Protein AF-A0A1B6GWA3-F1 (afdb_monomer_lite)

Sequence (99 aa):
WCFLLPWYSQEPDKSVVYGSIDFGKTVLTHPKYLEMLKKLGNQLKILPHNVINSEGKSVELCSSVECKGIIGNDGRYYILDLLRMFPPDPNFLILEDGD

Radius of gyration: 17.01 Å; chains: 1; bounding box: 47×41×41 Å

pLDDT: mean 78.58, std 14.91, range [32.66, 91.81]

Secondary structure (DSSP, 8-state):
-----GGGGS-GGGGEEEEESSTTSSEE--HHHHHHHHHHHHHHTPPPEEEE-TTS-EEEESS-TTPPEEE-TTS-EEE---TT-SPPPTT--------

Foldseek 3Di:
DPDDDPVVPPPPLVFFQAADSDPQQDGHDDVVQVVVLVVVCVVQVFDWDWGQHNVRDTDIDRADSPWTWGQDPVRDIDIPDCPPSHDPDPPDDDDPPDD

Organism: NCBI:txid1464854

InterPro domains:
  IPR025697 CLU domain [PF13236] (12-92)
  IPR025697 CLU domain [PS51823] (1-93)
  IPR027523 CLU domain containing protein [PTHR12601] (12-93)

Structure (mmCIF, N/CA/C/O backbone):
data_AF-A0A1B6GWA3-F1
#
_entry.id   AF-A0A1B6GWA3-F1
#
loop_
_atom_site.group_PDB
_atom_site.id
_atom_site.type_symbol
_atom_site.label_atom_id
_atom_site.label_alt_id
_atom_site.label_comp_id
_atom_site.label_asym_id
_atom_site.label_entity_id
_atom_site.label_seq_id
_atom_site.pdbx_PDB_ins_code
_atom_site.Cartn_x
_atom_site.Cartn_y
_atom_site.Cartn_z
_atom_site.occupancy
_atom_site.B_iso_or_equiv
_atom_site.auth_seq_id
_atom_site.auth_comp_id
_atom_site.auth_asym_id
_atom_site.auth_atom_id
_atom_site.pdbx_PDB_model_num
ATOM 1 N N . TRP A 1 1 ? 31.664 -10.990 15.581 1.00 35.41 1 TRP A N 1
ATOM 2 C CA . TRP A 1 1 ? 31.035 -10.519 14.331 1.00 35.41 1 TRP A CA 1
ATOM 3 C C . TRP A 1 1 ? 29.505 -10.587 14.354 1.00 35.41 1 TRP A C 1
ATOM 5 O O . TRP A 1 1 ? 28.882 -10.269 13.356 1.00 35.41 1 TRP A O 1
ATOM 15 N N . CYS A 1 2 ? 28.888 -10.873 15.509 1.00 36.16 2 CYS A N 1
ATOM 16 C CA . CYS A 1 2 ? 27.505 -10.502 15.809 1.00 36.16 2 CYS A CA 1
ATOM 17 C C . CYS A 1 2 ? 27.540 -9.274 16.723 1.00 36.16 2 CYS A C 1
ATOM 19 O O . CYS A 1 2 ? 27.693 -9.419 17.931 1.00 36.16 2 CYS A O 1
ATOM 21 N N . PHE A 1 3 ? 27.477 -8.073 16.157 1.00 32.66 3 PHE A N 1
ATOM 22 C CA . PHE A 1 3 ? 27.248 -6.850 16.922 1.00 32.66 3 PHE A CA 1
ATOM 23 C C . PHE A 1 3 ? 26.202 -6.005 16.188 1.00 32.66 3 PHE A C 1
ATOM 25 O O . PHE A 1 3 ? 26.459 -5.498 15.105 1.00 32.66 3 PHE A O 1
ATOM 32 N N . LEU A 1 4 ? 25.041 -5.866 16.835 1.00 47.62 4 LEU A N 1
ATOM 33 C CA . LEU A 1 4 ? 24.283 -4.619 16.949 1.00 47.62 4 LEU A CA 1
ATOM 34 C C . LEU A 1 4 ? 23.778 -3.965 15.652 1.00 47.62 4 LEU A C 1
ATOM 36 O O . LEU A 1 4 ? 24.378 -3.022 15.148 1.00 47.62 4 LEU A O 1
ATOM 40 N N . LEU A 1 5 ? 22.549 -4.297 15.258 1.00 48.28 5 LEU A N 1
ATOM 41 C CA . LEU A 1 5 ? 21.610 -3.235 14.902 1.00 48.28 5 LEU A CA 1
ATOM 42 C C . LEU A 1 5 ? 20.385 -3.350 15.824 1.00 48.28 5 LEU A C 1
ATOM 44 O O . LEU A 1 5 ? 19.692 -4.368 15.776 1.00 48.28 5 LEU A O 1
ATOM 48 N N . PRO A 1 6 ? 20.096 -2.318 16.645 1.00 46.31 6 PRO A N 1
ATOM 49 C CA . PRO A 1 6 ? 18.885 -2.195 17.476 1.00 46.31 6 PRO A CA 1
ATOM 50 C C . PRO A 1 6 ? 17.563 -2.409 16.721 1.00 46.31 6 PRO A C 1
ATOM 52 O O . PRO A 1 6 ? 16.508 -2.547 17.329 1.00 46.31 6 PRO A O 1
ATOM 55 N N . TRP A 1 7 ? 17.634 -2.452 15.393 1.00 41.03 7 TRP A N 1
ATOM 56 C CA . TRP A 1 7 ? 16.541 -2.702 14.472 1.00 41.03 7 TRP A CA 1
ATOM 57 C C . TRP A 1 7 ? 15.904 -4.094 14.610 1.00 41.03 7 TRP A C 1
ATOM 59 O O . TRP A 1 7 ? 14.707 -4.224 14.397 1.00 41.03 7 TRP A O 1
ATOM 69 N N . TYR A 1 8 ? 16.655 -5.128 15.015 1.00 45.41 8 TYR A N 1
ATOM 70 C CA . TYR A 1 8 ? 16.109 -6.497 15.096 1.00 45.41 8 TYR A CA 1
ATOM 71 C C . TYR A 1 8 ? 15.175 -6.724 16.301 1.00 45.41 8 TYR A C 1
ATOM 73 O O . TYR A 1 8 ? 14.417 -7.687 16.322 1.00 45.41 8 TYR A O 1
ATOM 81 N N . SER A 1 9 ? 15.224 -5.855 17.318 1.00 41.84 9 SER A N 1
ATOM 82 C CA . SER A 1 9 ? 14.417 -6.015 18.537 1.00 41.84 9 SER A CA 1
ATOM 83 C C . SER A 1 9 ? 13.083 -5.268 18.504 1.00 41.84 9 SER A C 1
ATOM 85 O O . SER A 1 9 ? 12.286 -5.439 19.427 1.00 41.84 9 SER A O 1
ATOM 87 N N . GLN A 1 10 ? 12.828 -4.429 17.497 1.00 49.97 10 GLN A N 1
ATOM 88 C CA . GLN A 1 10 ? 11.483 -3.904 17.297 1.00 49.97 10 GLN A CA 1
ATOM 89 C C . GLN A 1 10 ? 10.659 -5.006 16.645 1.00 49.97 10 GLN A C 1
ATOM 91 O O . GLN A 1 10 ? 10.974 -5.435 15.539 1.00 49.97 10 GLN A O 1
ATOM 96 N N . GLU A 1 11 ? 9.622 -5.478 17.339 1.00 51.44 11 GLU A N 1
ATOM 97 C CA . GLU A 1 11 ? 8.611 -6.334 16.722 1.00 51.44 11 GLU A CA 1
ATOM 98 C C . GLU A 1 11 ? 8.150 -5.652 15.423 1.00 51.44 11 GLU A C 1
ATOM 100 O O . GLU A 1 11 ? 7.629 -4.531 15.489 1.00 51.44 11 GLU A O 1
ATOM 105 N N . PRO A 1 12 ? 8.379 -6.273 14.251 1.00 54.34 12 PRO A N 1
ATOM 106 C CA . PRO A 1 12 ? 8.214 -5.614 12.955 1.00 54.34 12 PRO A CA 1
ATOM 107 C C . PRO A 1 12 ? 6.804 -5.033 12.771 1.00 54.34 12 PRO A C 1
ATOM 109 O O . PRO A 1 12 ? 6.635 -3.996 12.126 1.00 54.34 12 PRO A O 1
ATOM 112 N N . ASP A 1 13 ? 5.807 -5.635 13.422 1.00 54.91 13 ASP A N 1
ATOM 113 C CA . ASP A 1 13 ? 4.400 -5.244 13.345 1.00 54.91 13 ASP A CA 1
ATOM 114 C C . ASP A 1 13 ? 4.066 -3.904 14.015 1.00 54.91 13 ASP A C 1
ATOM 116 O O . ASP A 1 13 ? 3.096 -3.260 13.622 1.00 54.91 13 ASP A O 1
ATOM 120 N N . LYS A 1 14 ? 4.879 -3.401 14.958 1.00 57.50 14 LYS A N 1
ATOM 121 C CA . LYS A 1 14 ? 4.601 -2.113 15.634 1.00 57.50 14 LYS A CA 1
ATOM 122 C C . LYS A 1 14 ? 4.839 -0.883 14.752 1.00 57.50 14 LYS A C 1
ATOM 124 O O . LYS A 1 14 ? 4.415 0.212 15.112 1.00 57.50 14 LYS A O 1
ATOM 129 N N . SER A 1 15 ? 5.515 -1.048 13.615 1.00 68.50 15 SER A N 1
ATOM 130 C CA . SER A 1 15 ? 5.872 0.050 12.702 1.00 68.50 15 SER A CA 1
ATOM 131 C C . SER A 1 15 ? 4.975 0.152 11.463 1.00 68.50 15 SER A C 1
ATOM 133 O O . SER A 1 15 ? 5.120 1.080 10.661 1.00 68.50 15 SER A O 1
ATOM 135 N N . VAL A 1 16 ? 4.050 -0.797 11.293 1.00 80.44 16 VAL A N 1
ATOM 136 C CA . VAL A 1 16 ? 3.194 -0.888 10.110 1.00 80.44 16 VAL A CA 1
ATOM 137 C C . VAL A 1 16 ? 2.030 0.088 10.243 1.00 80.44 16 VAL A C 1
ATOM 139 O O . VAL A 1 16 ? 1.227 0.016 11.168 1.00 80.44 16 VAL A O 1
ATOM 142 N N . VAL A 1 17 ? 1.925 1.002 9.283 1.00 87.00 17 VAL A N 1
ATOM 143 C CA . VAL A 1 17 ? 0.875 2.031 9.218 1.00 87.00 17 VAL A CA 1
ATOM 144 C C . VAL A 1 17 ? -0.106 1.806 8.065 1.00 87.00 17 VAL A C 1
ATOM 146 O O . VAL A 1 17 ? -1.099 2.522 7.942 1.00 87.00 17 VAL A O 1
ATOM 149 N N . TYR A 1 18 ? 0.178 0.838 7.195 1.00 88.69 18 TYR A N 1
ATOM 150 C CA . TYR A 1 18 ? -0.636 0.507 6.033 1.00 88.69 18 TYR A CA 1
ATOM 151 C C . TYR A 1 18 ? -0.530 -0.990 5.721 1.00 88.69 18 TYR A C 1
ATOM 153 O O . TYR A 1 18 ? 0.569 -1.539 5.764 1.00 88.69 18 TYR A O 1
ATOM 161 N N . GLY A 1 19 ? -1.653 -1.624 5.387 1.00 86.94 19 GLY A N 1
ATOM 162 C CA . GLY A 1 19 ? -1.727 -3.058 5.100 1.00 86.94 19 GLY A CA 1
ATOM 163 C C . GLY A 1 19 ? -2.103 -3.886 6.320 1.00 86.94 19 GLY A C 1
ATOM 164 O O . GLY A 1 19 ? -2.620 -3.358 7.310 1.00 86.94 19 GLY A O 1
ATOM 165 N N . SER A 1 20 ? -1.875 -5.196 6.245 1.00 84.31 20 SER A N 1
ATOM 166 C CA . SER A 1 20 ? -2.167 -6.090 7.360 1.00 84.31 20 SER A CA 1
ATOM 167 C C . SER A 1 20 ? -0.950 -6.403 8.228 1.00 84.31 20 SER A C 1
ATOM 169 O O . SER A 1 20 ? 0.132 -6.683 7.721 1.00 84.31 20 SER A O 1
ATOM 171 N N . ILE A 1 21 ? -1.153 -6.395 9.548 1.00 79.75 21 ILE A N 1
ATOM 172 C CA . ILE A 1 21 ? -0.145 -6.795 10.545 1.00 79.75 21 ILE A CA 1
ATOM 173 C C . ILE A 1 21 ? -0.244 -8.280 10.918 1.00 79.75 21 ILE A C 1
ATOM 175 O O . ILE A 1 21 ? 0.770 -8.957 11.009 1.00 79.75 21 ILE A O 1
ATOM 179 N N . ASP A 1 22 ? -1.462 -8.817 11.012 1.00 78.75 22 ASP A N 1
ATOM 180 C CA . ASP A 1 22 ? -1.749 -10.158 11.538 1.00 78.75 22 ASP A CA 1
ATOM 181 C C . ASP A 1 22 ? -2.448 -11.044 10.489 1.00 78.75 22 ASP A C 1
ATOM 183 O O . ASP A 1 22 ? -3.559 -11.528 10.718 1.00 78.75 22 ASP A O 1
ATOM 187 N N . PHE A 1 23 ? -1.848 -11.216 9.304 1.00 69.19 23 PHE A N 1
ATOM 188 C CA . PHE A 1 23 ? -2.394 -12.066 8.223 1.00 69.19 23 PHE A CA 1
ATOM 189 C C . PHE A 1 23 ? -3.888 -11.815 7.918 1.00 69.19 23 PHE A C 1
ATOM 191 O O . PHE A 1 23 ? -4.690 -12.736 7.777 1.00 69.19 23 PHE A O 1
ATOM 198 N N . GLY A 1 24 ? -4.286 -10.548 7.856 1.00 66.06 24 GLY A N 1
ATOM 199 C CA . GLY A 1 24 ? -5.647 -10.107 7.549 1.00 66.06 24 GLY A CA 1
ATOM 200 C C . GLY A 1 24 ? -6.530 -9.799 8.761 1.00 66.06 24 GLY A C 1
ATOM 201 O O . GLY A 1 24 ? -7.615 -9.256 8.565 1.00 66.06 24 GLY A O 1
ATOM 202 N N . LYS A 1 25 ? -6.102 -10.077 10.005 1.00 73.81 25 LYS A N 1
ATOM 203 C CA . LYS A 1 25 ? -6.952 -9.795 11.181 1.00 73.81 25 LYS A CA 1
ATOM 204 C C . LYS A 1 25 ? -7.153 -8.301 11.406 1.00 73.81 25 LYS A C 1
ATOM 206 O O . LYS A 1 25 ? -8.281 -7.807 11.458 1.00 73.81 25 LYS A O 1
ATOM 211 N N . THR A 1 26 ? -6.034 -7.589 11.465 1.00 80.94 26 THR A N 1
ATOM 212 C CA . THR A 1 26 ? -5.995 -6.138 11.618 1.00 80.94 26 THR A CA 1
ATOM 213 C C . THR A 1 26 ? -5.432 -5.538 10.341 1.00 80.94 26 THR A C 1
ATOM 215 O O . THR A 1 26 ? -4.332 -5.893 9.904 1.00 80.94 26 THR A O 1
ATOM 218 N N . VAL A 1 27 ? -6.214 -4.654 9.725 1.00 84.94 27 VAL A N 1
ATOM 219 C CA . VAL A 1 27 ? -5.858 -3.935 8.500 1.00 84.94 27 VAL A CA 1
ATOM 220 C C . VAL A 1 27 ? -5.859 -2.450 8.818 1.00 84.94 27 VAL A C 1
ATOM 222 O O . VAL A 1 27 ? -6.858 -1.910 9.299 1.00 84.94 27 VAL A O 1
ATOM 225 N N . LEU A 1 28 ? -4.732 -1.799 8.554 1.00 86.56 28 LEU A N 1
ATOM 226 C CA . LEU A 1 28 ? -4.540 -0.373 8.765 1.00 86.56 28 LEU A CA 1
ATOM 227 C C . LEU A 1 28 ? -4.442 0.346 7.424 1.00 86.56 28 LEU A C 1
ATOM 229 O O . LEU A 1 28 ? -3.987 -0.201 6.419 1.00 86.56 28 LEU A O 1
ATOM 233 N N . THR A 1 29 ? -4.868 1.602 7.418 1.00 87.69 29 THR A N 1
ATOM 234 C CA . THR A 1 29 ? -4.722 2.486 6.267 1.00 87.69 29 THR A CA 1
ATOM 235 C C . THR A 1 29 ? -4.282 3.863 6.733 1.00 87.69 29 THR A C 1
ATOM 237 O O . THR A 1 29 ? -4.647 4.312 7.822 1.00 87.69 29 THR A O 1
ATOM 240 N N . HIS A 1 30 ? -3.505 4.543 5.897 1.00 89.69 30 HIS A N 1
ATOM 241 C CA . HIS A 1 30 ? -2.968 5.863 6.184 1.00 89.69 30 HIS A CA 1
ATOM 242 C C . HIS A 1 30 ? -3.221 6.781 4.978 1.00 89.69 30 HIS A C 1
ATOM 244 O O . HIS A 1 30 ? -2.892 6.410 3.846 1.00 89.69 30 HIS A O 1
ATOM 250 N N . PRO A 1 31 ? -3.752 8.001 5.177 1.00 90.19 31 PRO A N 1
ATOM 251 C CA . PRO A 1 31 ? -4.233 8.857 4.088 1.00 90.19 31 PRO A CA 1
ATOM 252 C C . PRO A 1 31 ? -3.146 9.200 3.061 1.00 90.19 31 PRO A C 1
ATOM 254 O O . PRO A 1 31 ? -3.392 9.166 1.859 1.00 90.19 31 PRO A O 1
ATOM 257 N N . LYS A 1 32 ? -1.911 9.444 3.517 1.00 90.44 32 LYS A N 1
ATOM 258 C CA . LYS A 1 32 ? -0.771 9.701 2.620 1.00 90.44 32 LYS A CA 1
ATOM 259 C C . LYS A 1 32 ? -0.406 8.498 1.743 1.00 90.44 32 LYS A C 1
ATOM 261 O O . LYS A 1 32 ? -0.055 8.682 0.582 1.00 90.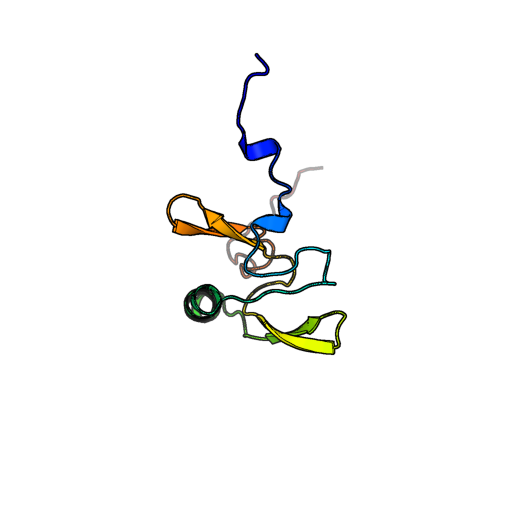44 32 LYS A O 1
ATOM 266 N N . TYR A 1 33 ? -0.538 7.277 2.270 1.00 91.06 33 TYR A N 1
ATOM 267 C CA . TYR A 1 33 ? -0.337 6.064 1.477 1.00 91.06 33 TYR A CA 1
ATOM 268 C C . TYR A 1 33 ? -1.440 5.911 0.437 1.00 91.06 33 TYR A C 1
ATOM 270 O O . TYR A 1 33 ? -1.131 5.631 -0.713 1.00 91.06 33 TYR A O 1
ATOM 278 N N . LEU A 1 34 ? -2.701 6.168 0.797 1.00 90.75 34 LEU A N 1
ATOM 279 C CA . LEU A 1 34 ? -3.807 6.143 -0.162 1.00 90.75 34 LEU A CA 1
ATOM 280 C C . LEU A 1 34 ? -3.604 7.146 -1.298 1.00 90.75 34 LEU A C 1
ATOM 282 O O . LEU A 1 34 ? -3.795 6.789 -2.453 1.00 90.75 34 LEU A O 1
ATOM 286 N N . GLU A 1 35 ? -3.176 8.375 -1.011 1.00 91.81 35 GLU A N 1
ATOM 287 C CA . GLU A 1 35 ? -2.922 9.368 -2.059 1.00 91.81 35 GLU A CA 1
ATOM 288 C C . GLU A 1 35 ? -1.800 8.923 -3.015 1.00 91.81 35 GLU A C 1
ATOM 290 O O . GLU A 1 35 ? -1.955 8.981 -4.238 1.00 91.81 35 GLU A O 1
ATOM 295 N N . MET A 1 36 ? -0.676 8.446 -2.467 1.00 90.44 36 MET A N 1
ATOM 296 C CA . MET A 1 36 ? 0.464 7.973 -3.259 1.00 90.44 36 MET A CA 1
ATOM 297 C C . MET A 1 36 ? 0.108 6.720 -4.070 1.00 90.44 36 MET A C 1
ATOM 299 O O . MET A 1 36 ? 0.378 6.661 -5.270 1.00 90.44 36 MET A O 1
ATOM 303 N N . LEU A 1 37 ? -0.546 5.742 -3.442 1.00 89.44 37 LEU A N 1
ATOM 304 C CA . LEU A 1 37 ? -0.936 4.487 -4.077 1.00 89.44 37 LEU A CA 1
ATOM 305 C C . LEU A 1 37 ? -2.085 4.660 -5.065 1.00 89.44 37 LEU A C 1
ATOM 307 O O . LEU A 1 37 ? -2.128 3.918 -6.033 1.00 89.44 37 LEU A O 1
ATOM 311 N N . LYS A 1 38 ? -2.972 5.650 -4.913 1.00 90.62 38 LYS A N 1
ATOM 312 C CA . LYS A 1 38 ? -3.968 5.983 -5.948 1.00 90.62 38 LYS A CA 1
ATOM 313 C C . LYS A 1 38 ? -3.300 6.508 -7.218 1.00 90.62 38 LYS A C 1
ATOM 315 O O . LYS A 1 38 ? -3.679 6.107 -8.318 1.00 90.62 38 LYS A O 1
ATOM 320 N N . LYS A 1 39 ? -2.272 7.357 -7.085 1.00 90.19 39 LYS A N 1
ATOM 321 C CA . LYS A 1 39 ? -1.481 7.841 -8.233 1.00 90.19 39 LYS A CA 1
ATOM 322 C C . LYS A 1 39 ? -0.746 6.687 -8.922 1.00 90.19 39 LYS A C 1
ATOM 324 O O . LYS A 1 39 ? -0.836 6.560 -10.142 1.00 90.19 39 LYS A O 1
ATOM 329 N N . LEU A 1 40 ? -0.085 5.825 -8.143 1.00 88.12 40 LEU A N 1
ATOM 330 C CA . LEU A 1 40 ? 0.609 4.637 -8.658 1.00 88.12 40 LEU A CA 1
ATOM 331 C C . LEU A 1 40 ? -0.360 3.605 -9.246 1.00 88.12 40 LEU A C 1
ATOM 333 O O . LEU A 1 40 ? -0.095 3.051 -10.305 1.00 88.12 40 LEU A O 1
ATOM 337 N N . GLY A 1 41 ? -1.509 3.389 -8.613 1.00 86.56 41 GLY A N 1
ATOM 338 C CA . GLY A 1 41 ? -2.534 2.445 -9.048 1.00 86.56 41 GLY A CA 1
ATOM 339 C C . GLY A 1 41 ? -3.065 2.769 -10.441 1.00 86.56 41 GLY A C 1
ATOM 340 O O . GLY A 1 41 ? -3.261 1.862 -11.241 1.00 86.56 41 GLY A O 1
ATOM 341 N N . ASN A 1 42 ? -3.178 4.049 -10.808 1.00 86.69 42 ASN A N 1
ATOM 342 C CA . ASN A 1 42 ? -3.537 4.429 -12.177 1.00 86.69 42 ASN A CA 1
ATOM 343 C C . ASN A 1 42 ? -2.475 4.009 -13.219 1.00 86.69 42 ASN A C 1
ATOM 345 O O . ASN A 1 42 ? -2.820 3.637 -14.345 1.00 86.69 42 ASN A O 1
ATOM 349 N N . GLN A 1 43 ? -1.190 4.051 -12.849 1.00 86.81 43 GLN A N 1
ATOM 350 C CA . GLN A 1 43 ? -0.083 3.615 -13.709 1.00 86.81 43 GLN A CA 1
ATOM 351 C C . GLN A 1 43 ? 0.014 2.087 -13.772 1.00 86.81 43 GLN A C 1
ATOM 353 O O . GLN A 1 43 ? 0.151 1.530 -14.856 1.00 86.81 43 GLN A O 1
ATOM 358 N N . LEU A 1 44 ? -0.124 1.418 -12.625 1.00 86.19 44 LEU A N 1
ATOM 359 C CA . LEU A 1 44 ? -0.067 -0.041 -12.485 1.00 86.19 44 LEU A CA 1
ATOM 360 C C . LEU A 1 44 ? -1.379 -0.743 -12.869 1.00 86.19 44 LEU A C 1
ATOM 362 O O . LEU A 1 44 ? -1.444 -1.967 -12.858 1.00 86.19 44 LEU A O 1
ATOM 366 N N . LYS A 1 45 ? -2.425 0.023 -13.209 1.00 84.94 45 LYS A N 1
ATOM 367 C CA . LYS A 1 45 ? -3.786 -0.467 -13.482 1.00 84.94 45 LYS A CA 1
ATOM 368 C C . LYS A 1 45 ? -4.396 -1.256 -12.313 1.00 84.94 45 LYS A C 1
ATOM 370 O O . LYS A 1 45 ? -5.190 -2.168 -12.521 1.00 84.94 45 LYS A O 1
ATOM 375 N N . ILE A 1 46 ? -4.075 -0.856 -11.084 1.00 86.06 46 ILE A N 1
ATOM 376 C CA . ILE A 1 46 ? -4.654 -1.403 -9.853 1.00 86.06 46 ILE A CA 1
ATOM 377 C C . ILE A 1 46 ? -5.873 -0.569 -9.463 1.00 86.06 46 ILE A C 1
ATOM 379 O O . ILE A 1 46 ? -5.773 0.643 -9.253 1.00 86.06 46 ILE A O 1
ATOM 383 N N . LEU A 1 47 ? -7.026 -1.226 -9.336 1.00 86.56 47 LEU A N 1
ATOM 384 C CA . LEU A 1 47 ? -8.252 -0.597 -8.858 1.00 86.56 47 LEU A CA 1
ATOM 385 C C . LEU A 1 47 ? -8.258 -0.534 -7.316 1.00 86.56 47 LEU A C 1
ATOM 387 O O . LEU A 1 47 ? -7.971 -1.549 -6.667 1.00 86.56 47 LEU A O 1
ATOM 391 N N . PRO A 1 48 ? -8.617 0.614 -6.708 1.00 88.81 48 PRO A N 1
ATOM 392 C CA . PRO A 1 48 ? -8.913 0.676 -5.282 1.00 88.81 48 PRO A CA 1
ATOM 393 C C . PRO A 1 48 ? -10.017 -0.317 -4.914 1.00 88.81 48 PRO A C 1
ATOM 395 O O . PRO A 1 48 ? -11.012 -0.440 -5.629 1.00 88.81 48 PRO A O 1
ATOM 398 N N . HIS A 1 49 ? -9.848 -1.019 -3.802 1.00 89.44 49 HIS A N 1
ATOM 399 C CA . HIS A 1 49 ? -10.797 -2.016 -3.326 1.00 89.44 49 HIS A CA 1
ATOM 400 C C . HIS A 1 49 ? -10.951 -1.935 -1.810 1.00 89.44 49 HIS A C 1
ATOM 402 O O . HIS A 1 49 ? -10.080 -1.443 -1.094 1.00 89.44 49 HIS A O 1
ATOM 408 N N . ASN A 1 50 ? -12.090 -2.418 -1.324 1.00 89.88 50 ASN A N 1
ATOM 409 C CA . ASN A 1 50 ? -12.399 -2.444 0.096 1.00 89.88 50 ASN A CA 1
ATOM 410 C C . ASN A 1 50 ? -12.105 -3.825 0.675 1.00 89.88 50 ASN A C 1
ATOM 412 O O . ASN A 1 50 ? -12.473 -4.842 0.089 1.00 89.88 50 ASN A O 1
ATOM 416 N N . VAL A 1 51 ? -11.473 -3.841 1.843 1.00 88.12 51 VAL A N 1
ATOM 417 C CA . VAL A 1 51 ? -11.139 -5.049 2.596 1.00 88.12 51 VAL A CA 1
ATOM 418 C C . VAL A 1 51 ? -11.852 -4.994 3.935 1.00 88.12 51 VAL A C 1
ATOM 420 O O . VAL A 1 51 ? -11.877 -3.957 4.596 1.00 88.12 51 VAL A O 1
ATOM 423 N N . ILE A 1 52 ? -12.457 -6.111 4.321 1.00 86.75 52 ILE A N 1
ATOM 424 C CA . ILE A 1 52 ? -13.168 -6.246 5.590 1.00 86.75 52 ILE A CA 1
ATOM 425 C C . ILE A 1 52 ? -12.175 -6.801 6.611 1.00 86.75 52 ILE A C 1
ATOM 427 O O . ILE A 1 52 ? -11.603 -7.867 6.392 1.00 86.75 52 ILE A O 1
ATOM 431 N N . ASN A 1 53 ? -11.947 -6.072 7.703 1.00 84.00 53 ASN A N 1
ATOM 432 C CA . ASN A 1 53 ? -11.118 -6.563 8.805 1.00 84.00 53 ASN A CA 1
ATOM 433 C C . ASN A 1 53 ? -11.883 -7.598 9.662 1.00 84.00 53 ASN A C 1
ATOM 435 O O . ASN A 1 53 ? -13.092 -7.783 9.507 1.00 84.00 53 ASN A O 1
ATOM 439 N N . SER A 1 54 ? -11.212 -8.247 10.620 1.00 80.44 54 SER A N 1
ATOM 440 C CA . SER A 1 54 ? -11.882 -9.195 11.531 1.00 80.44 54 SER A CA 1
ATOM 441 C C . SER A 1 54 ? -12.944 -8.565 12.442 1.00 80.44 54 SER A C 1
ATOM 443 O O . SER A 1 54 ? -13.778 -9.282 12.985 1.00 80.44 54 SER A O 1
ATOM 445 N N . GLU A 1 55 ? -12.953 -7.242 12.591 1.00 80.62 55 GLU A N 1
ATOM 446 C CA . GLU A 1 55 ? -13.953 -6.489 13.361 1.00 80.62 55 GLU A CA 1
ATOM 447 C C . GLU A 1 55 ? -15.163 -6.063 12.501 1.00 80.62 55 GLU A C 1
ATOM 449 O O . GLU A 1 55 ? -16.050 -5.361 12.983 1.00 80.62 55 GLU A O 1
ATOM 454 N N . GLY A 1 56 ? -15.212 -6.455 11.220 1.00 81.62 56 GLY A N 1
ATOM 455 C CA . GLY A 1 56 ? -16.290 -6.105 10.288 1.00 81.62 56 GLY A CA 1
ATOM 456 C C . GLY A 1 56 ? -16.210 -4.686 9.706 1.00 81.62 56 GLY A C 1
ATOM 457 O O . GLY A 1 56 ? -17.129 -4.243 9.019 1.00 81.62 56 GLY A O 1
ATOM 458 N N . LYS A 1 57 ? -15.119 -3.955 9.944 1.00 85.06 57 LYS A N 1
ATOM 459 C CA . LYS A 1 57 ? -14.873 -2.621 9.393 1.00 85.06 57 LYS A CA 1
ATOM 460 C C . LYS A 1 57 ? -14.321 -2.720 7.972 1.00 85.06 57 LYS A C 1
ATOM 462 O O . LYS A 1 57 ? -13.328 -3.402 7.722 1.00 85.06 57 LYS A O 1
ATOM 467 N N . SER A 1 58 ? -14.940 -1.979 7.057 1.00 86.94 58 SER A N 1
ATOM 468 C CA . SER A 1 58 ? -14.456 -1.814 5.685 1.00 86.94 58 SER A CA 1
ATOM 469 C C . SER A 1 58 ? -13.321 -0.790 5.638 1.00 86.94 58 SER A C 1
ATOM 471 O O . SER A 1 58 ? -13.490 0.351 6.073 1.00 86.94 58 SER A O 1
ATOM 473 N N . VAL A 1 59 ? -12.181 -1.187 5.081 1.00 88.00 59 VAL A N 1
ATOM 474 C CA . VAL A 1 59 ? -10.991 -0.351 4.896 1.00 88.00 59 VAL A CA 1
ATOM 475 C C . VAL A 1 59 ? -10.652 -0.290 3.410 1.00 88.00 59 VAL A C 1
ATOM 477 O O . VAL A 1 59 ? -10.520 -1.325 2.762 1.00 88.00 59 VAL A O 1
ATOM 480 N N . GLU A 1 60 ? -10.510 0.918 2.864 1.00 90.06 60 GLU A N 1
ATOM 481 C CA . GLU A 1 60 ? -10.067 1.109 1.479 1.00 90.06 60 GLU A CA 1
ATOM 482 C C . GLU A 1 60 ? -8.556 0.854 1.382 1.00 90.06 60 GLU A C 1
ATOM 484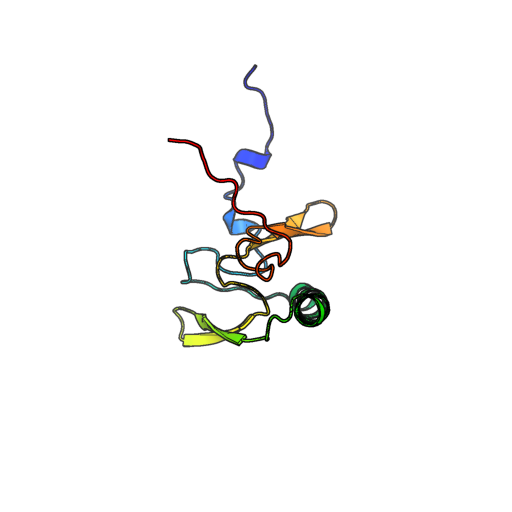 O O . GLU A 1 60 ? -7.766 1.448 2.125 1.00 90.06 60 GLU A O 1
ATOM 489 N N . LEU A 1 61 ? -8.162 -0.003 0.440 1.00 89.12 61 LEU A N 1
ATOM 490 C CA . LEU A 1 61 ? -6.784 -0.244 0.032 1.00 89.12 61 LEU A CA 1
ATOM 491 C C . LEU A 1 61 ? -6.641 -0.035 -1.483 1.00 89.12 61 LEU A C 1
ATOM 493 O O . LEU A 1 61 ? -7.597 -0.069 -2.254 1.00 89.12 61 LEU A O 1
ATOM 497 N N . CYS A 1 62 ? -5.413 0.218 -1.922 1.00 87.00 62 CYS A N 1
ATOM 498 C CA . CYS A 1 62 ? -5.057 0.414 -3.332 1.00 87.00 62 CYS A CA 1
ATOM 499 C C . CYS A 1 62 ? -3.930 -0.540 -3.752 1.00 87.00 62 CYS A C 1
ATOM 501 O O . CYS A 1 62 ? -3.267 -0.318 -4.757 1.00 87.00 62 CYS A O 1
ATOM 503 N N . SER A 1 63 ? -3.684 -1.565 -2.940 1.00 86.50 63 SER A N 1
ATOM 504 C CA . SER A 1 63 ? -2.646 -2.582 -3.0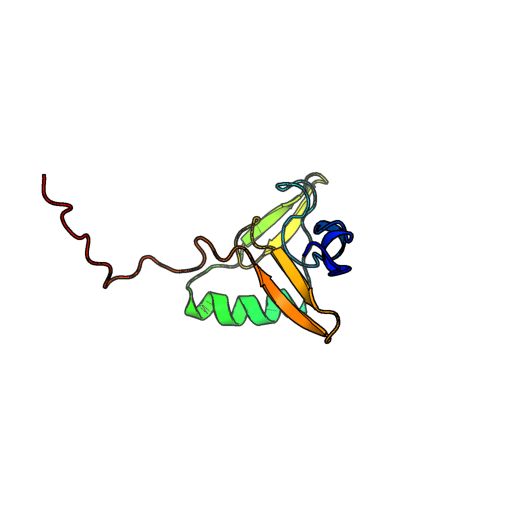98 1.00 86.50 63 SER A CA 1
ATOM 505 C C . SER A 1 63 ? -3.093 -3.858 -2.379 1.00 86.50 63 SER A C 1
ATOM 507 O O . SE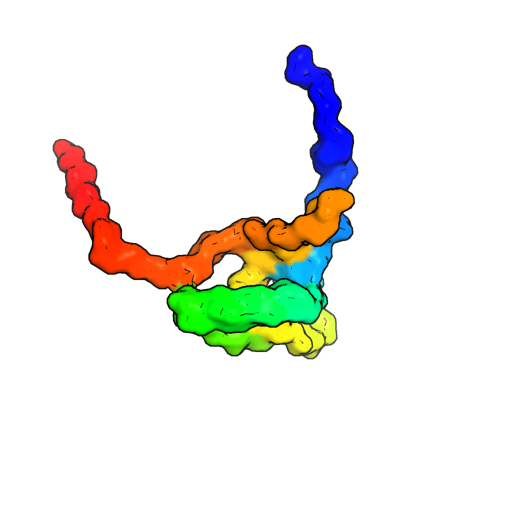R A 1 63 ? -4.176 -3.871 -1.792 1.00 86.50 63 SER A O 1
ATOM 509 N N . SER A 1 64 ? -2.294 -4.924 -2.433 1.00 85.69 64 SER A N 1
ATOM 510 C CA . SER A 1 64 ? -2.615 -6.181 -1.748 1.00 85.69 64 SER A CA 1
ATOM 511 C C . SER A 1 64 ? -2.746 -5.991 -0.232 1.00 85.69 64 SER A C 1
ATOM 513 O O . SER A 1 64 ? -2.059 -5.163 0.364 1.00 85.69 64 SER A O 1
ATOM 515 N N . VAL A 1 65 ? -3.574 -6.820 0.410 1.00 85.88 65 VAL A N 1
ATOM 516 C CA . VAL A 1 65 ? -3.687 -6.898 1.881 1.00 85.88 65 VAL A CA 1
ATOM 517 C C . VAL A 1 65 ? -2.340 -7.225 2.532 1.00 85.88 65 VAL A C 1
ATOM 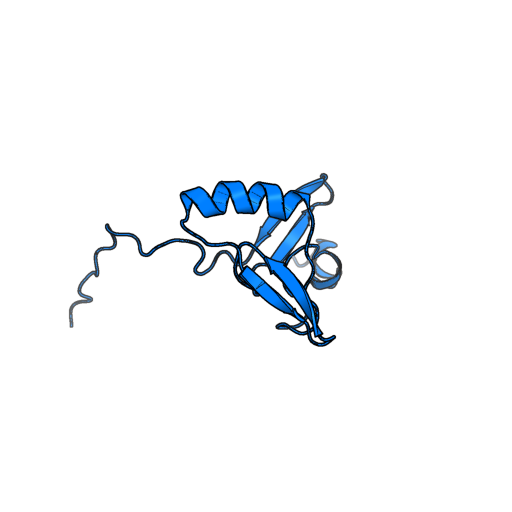519 O O . VAL A 1 65 ? -2.070 -6.797 3.655 1.00 85.88 65 VAL A O 1
ATOM 522 N N . GLU A 1 66 ? -1.494 -7.961 1.812 1.00 83.81 66 GLU A N 1
ATOM 523 C CA . GLU A 1 66 ? -0.162 -8.364 2.265 1.00 83.81 66 GLU A CA 1
ATOM 524 C C . GLU A 1 66 ? 0.889 -7.251 2.133 1.00 83.81 66 GLU A C 1
ATOM 526 O O . GLU A 1 66 ? 1.947 -7.358 2.744 1.00 83.81 66 GLU A O 1
ATOM 531 N N . CYS A 1 67 ? 0.619 -6.166 1.395 1.00 87.62 67 CYS A N 1
ATOM 532 C CA . CYS A 1 67 ? 1.567 -5.059 1.268 1.00 87.62 67 CYS A CA 1
ATOM 533 C C . CYS A 1 67 ? 1.684 -4.297 2.593 1.00 87.62 67 CYS A C 1
ATOM 535 O O . CYS A 1 67 ? 0.724 -3.656 3.022 1.00 87.62 67 CYS A O 1
ATOM 537 N N . LYS A 1 68 ? 2.868 -4.294 3.214 1.00 88.75 68 LYS A N 1
ATOM 538 C CA . LYS A 1 68 ? 3.128 -3.549 4.456 1.00 88.75 68 LYS A CA 1
ATOM 539 C C . LYS A 1 68 ? 3.734 -2.179 4.159 1.00 88.75 68 LYS A C 1
ATOM 541 O O . LYS A 1 68 ? 4.775 -2.074 3.519 1.00 88.75 68 LYS A O 1
ATOM 546 N N . GLY A 1 69 ? 3.112 -1.108 4.644 1.00 89.56 69 GLY A N 1
ATOM 547 C CA . GLY A 1 69 ? 3.680 0.241 4.615 1.00 89.56 69 GLY A CA 1
ATOM 548 C C . GLY A 1 69 ? 4.213 0.647 5.984 1.00 89.56 69 GLY A C 1
ATOM 549 O O . GLY A 1 69 ? 3.476 0.592 6.967 1.00 89.56 69 GLY A O 1
ATOM 550 N N . ILE A 1 70 ? 5.465 1.096 6.044 1.00 90.00 70 ILE A N 1
ATOM 551 C CA . ILE A 1 70 ? 6.142 1.555 7.267 1.00 90.00 70 ILE A CA 1
ATOM 552 C C . ILE A 1 70 ? 6.616 3.002 7.116 1.00 90.00 70 ILE A C 1
ATOM 554 O O . ILE A 1 70 ? 6.817 3.499 6.004 1.00 90.00 70 ILE A O 1
ATOM 558 N N . ILE A 1 71 ? 6.801 3.696 8.235 1.00 88.56 71 ILE A N 1
ATOM 559 C CA . ILE A 1 71 ? 7.430 5.021 8.257 1.00 88.56 71 ILE A CA 1
ATOM 560 C C . ILE A 1 71 ? 8.791 4.860 8.922 1.00 88.56 71 ILE A C 1
ATOM 562 O O . ILE A 1 71 ? 8.878 4.437 10.073 1.00 88.56 71 ILE A O 1
ATOM 566 N N . GLY A 1 72 ? 9.856 5.162 8.182 1.00 84.94 72 GLY A N 1
ATOM 567 C CA . GLY A 1 72 ? 11.206 5.147 8.727 1.00 84.94 72 GLY A CA 1
ATOM 568 C C . GLY A 1 72 ? 11.393 6.238 9.777 1.00 84.94 72 GLY A C 1
ATOM 569 O O . GLY A 1 72 ? 10.678 7.239 9.801 1.00 84.94 72 GLY A O 1
ATOM 570 N N . ASN A 1 73 ? 12.404 6.080 10.628 1.00 83.75 73 ASN A N 1
ATOM 571 C CA . ASN A 1 73 ? 12.751 7.086 11.638 1.00 83.75 73 ASN A CA 1
ATOM 572 C C . ASN A 1 73 ? 13.165 8.442 11.021 1.00 83.75 73 ASN A C 1
ATOM 574 O O . ASN A 1 73 ? 13.139 9.472 11.685 1.00 83.75 73 ASN A O 1
ATOM 578 N N . ASP A 1 74 ? 13.526 8.446 9.738 1.00 86.06 74 ASP A N 1
ATOM 579 C CA . ASP A 1 74 ? 13.792 9.633 8.922 1.00 86.06 74 ASP A CA 1
ATOM 580 C C . ASP A 1 74 ? 12.515 10.296 8.359 1.00 86.06 74 ASP A C 1
ATOM 582 O O . ASP A 1 74 ? 12.599 11.258 7.596 1.00 86.06 74 ASP A O 1
ATOM 586 N N . GLY A 1 75 ? 11.330 9.780 8.702 1.00 84.88 75 GLY A N 1
ATOM 587 C CA . GLY A 1 75 ? 10.034 10.266 8.230 1.00 84.88 75 GLY A CA 1
ATOM 588 C C . GLY A 1 75 ? 9.697 9.865 6.792 1.00 84.88 75 GLY A C 1
ATOM 589 O O . GLY A 1 75 ? 8.717 10.366 6.230 1.00 84.88 75 GLY A O 1
ATOM 590 N N . ARG A 1 76 ? 10.493 8.987 6.166 1.00 88.94 76 ARG A N 1
ATOM 591 C CA . ARG A 1 76 ? 10.223 8.491 4.812 1.00 88.94 76 ARG A CA 1
ATOM 592 C C . ARG A 1 76 ? 9.251 7.318 4.833 1.00 88.94 76 ARG A C 1
ATOM 594 O O . ARG A 1 76 ? 9.161 6.570 5.800 1.00 88.94 76 ARG A O 1
ATOM 601 N N . TYR A 1 77 ? 8.515 7.179 3.737 1.00 89.31 77 TYR A N 1
ATOM 602 C CA . TYR A 1 77 ? 7.454 6.192 3.571 1.00 89.31 77 TYR A CA 1
ATOM 603 C C . TYR A 1 77 ? 8.001 5.041 2.735 1.00 89.31 77 TYR A C 1
ATOM 605 O O . TYR A 1 77 ? 8.420 5.261 1.598 1.00 89.31 77 TYR A O 1
ATOM 613 N N . TYR A 1 78 ? 8.003 3.838 3.297 1.00 89.31 78 TYR A N 1
ATOM 614 C CA . TYR A 1 78 ? 8.471 2.629 2.632 1.00 89.31 78 TYR A CA 1
ATOM 615 C C . TYR A 1 78 ? 7.317 1.645 2.492 1.00 89.31 78 TYR A C 1
ATOM 617 O O . TYR A 1 78 ? 6.643 1.332 3.471 1.00 89.31 78 TYR A O 1
ATOM 625 N N . ILE A 1 79 ? 7.112 1.136 1.281 1.00 88.50 79 ILE A N 1
ATOM 626 C CA . ILE A 1 79 ? 6.183 0.041 1.019 1.00 88.50 79 ILE A CA 1
ATOM 627 C C . ILE A 1 79 ? 6.977 -1.235 0.749 1.00 88.50 79 ILE A C 1
ATOM 629 O O . ILE A 1 79 ? 7.945 -1.227 -0.012 1.00 88.50 79 ILE A O 1
ATOM 633 N N . LEU A 1 80 ? 6.582 -2.309 1.415 1.00 87.50 80 LEU A N 1
ATOM 634 C CA . LEU A 1 80 ? 7.172 -3.634 1.333 1.00 87.50 80 LEU A CA 1
ATOM 635 C C . LEU A 1 80 ? 6.169 -4.601 0.702 1.00 87.50 80 LEU A C 1
ATOM 637 O O . LEU A 1 80 ? 4.988 -4.282 0.547 1.00 87.50 80 LEU A O 1
ATOM 641 N N . ASP A 1 81 ? 6.667 -5.778 0.330 1.00 83.88 81 ASP A N 1
ATOM 642 C CA . ASP A 1 81 ? 5.857 -6.877 -0.200 1.00 83.88 81 ASP A CA 1
ATOM 643 C C . ASP A 1 81 ? 5.047 -6.468 -1.440 1.00 83.88 81 ASP A C 1
ATOM 645 O O . ASP A 1 81 ? 3.846 -6.691 -1.554 1.00 83.88 81 ASP A O 1
ATOM 649 N N . LEU A 1 82 ? 5.740 -5.870 -2.418 1.00 82.31 82 LEU A N 1
ATOM 650 C CA . LEU A 1 82 ? 5.185 -5.448 -3.714 1.00 82.31 82 LEU A CA 1
ATOM 651 C C . LEU A 1 82 ? 4.870 -6.616 -4.666 1.00 82.31 82 LEU A C 1
ATOM 653 O O . LEU A 1 82 ? 4.645 -6.404 -5.863 1.00 82.31 82 LEU A O 1
ATOM 657 N N . LEU A 1 83 ? 4.870 -7.854 -4.167 1.00 74.44 83 LEU A N 1
ATOM 658 C CA . LEU A 1 83 ? 4.511 -9.011 -4.974 1.00 74.44 83 LEU A CA 1
ATOM 659 C C . LEU A 1 83 ? 3.103 -8.812 -5.547 1.00 74.44 83 LEU A C 1
ATOM 661 O O . LEU A 1 83 ? 2.169 -8.455 -4.834 1.00 74.44 83 LEU A O 1
ATOM 665 N N . ARG A 1 84 ? 2.958 -9.069 -6.853 1.00 71.31 84 ARG A N 1
ATOM 666 C CA . ARG A 1 84 ? 1.695 -8.966 -7.613 1.00 71.31 84 ARG A CA 1
ATOM 667 C C . ARG A 1 84 ? 1.146 -7.547 -7.825 1.00 71.31 84 ARG A C 1
ATOM 669 O O . ARG A 1 84 ? 0.058 -7.410 -8.371 1.00 71.31 84 ARG A O 1
ATOM 676 N N . MET A 1 85 ? 1.882 -6.497 -7.453 1.00 76.62 85 MET A N 1
ATOM 677 C CA . MET A 1 85 ? 1.522 -5.108 -7.794 1.00 76.62 85 MET A CA 1
ATOM 678 C C . MET A 1 85 ? 1.797 -4.769 -9.264 1.00 76.62 85 MET A C 1
ATOM 680 O O . MET A 1 85 ? 1.218 -3.834 -9.811 1.00 76.62 85 MET A O 1
ATOM 684 N N . PHE A 1 86 ? 2.698 -5.509 -9.906 1.00 79.25 86 PHE A N 1
ATOM 685 C CA . PHE A 1 86 ? 3.065 -5.267 -11.293 1.00 79.25 86 PHE A CA 1
ATOM 686 C C . PHE A 1 86 ? 2.250 -6.164 -12.225 1.00 79.25 86 PHE A C 1
ATOM 688 O O . PHE A 1 86 ? 2.091 -7.354 -11.930 1.00 79.25 86 PHE A O 1
ATOM 695 N N . PRO A 1 87 ? 1.736 -5.622 -13.344 1.00 77.81 87 PRO A N 1
ATOM 696 C CA . PRO A 1 87 ? 1.154 -6.452 -14.385 1.00 77.81 87 PRO A CA 1
ATOM 697 C C . PRO A 1 87 ? 2.213 -7.431 -14.924 1.00 77.81 87 PRO A C 1
ATOM 699 O O . PRO A 1 87 ? 3.409 -7.139 -14.831 1.00 77.81 87 PRO A O 1
ATOM 702 N N . PRO A 1 88 ? 1.795 -8.575 -15.495 1.00 78.06 88 PRO A N 1
ATOM 703 C CA . PRO A 1 88 ? 2.710 -9.483 -16.179 1.00 78.06 88 PRO A CA 1
ATOM 704 C C . PRO A 1 88 ? 3.560 -8.707 -17.191 1.00 78.06 88 PRO A C 1
ATOM 706 O O . PRO A 1 88 ? 3.010 -7.936 -17.982 1.00 78.06 88 PRO A O 1
ATOM 709 N N . ASP A 1 89 ? 4.882 -8.877 -17.147 1.00 80.81 89 ASP A N 1
ATOM 710 C CA . ASP A 1 89 ? 5.780 -8.208 -18.089 1.00 80.81 89 ASP A CA 1
ATOM 711 C C . ASP A 1 89 ? 5.560 -8.787 -19.499 1.00 80.81 89 ASP A C 1
ATOM 713 O O . ASP A 1 89 ? 5.788 -9.983 -19.700 1.00 80.81 89 ASP A O 1
ATOM 717 N N . PRO A 1 90 ? 5.122 -7.981 -20.487 1.00 78.19 90 PRO A N 1
ATOM 718 C CA . PRO A 1 90 ? 4.904 -8.463 -21.848 1.00 78.19 90 PRO A CA 1
ATOM 719 C C . PRO A 1 90 ? 6.199 -8.891 -22.550 1.00 78.19 90 PRO A C 1
ATOM 721 O O . PRO A 1 90 ? 6.132 -9.637 -23.522 1.00 78.19 90 PRO A O 1
ATOM 724 N N . ASN A 1 91 ? 7.363 -8.434 -22.080 1.00 85.50 91 ASN A N 1
ATOM 725 C CA . ASN A 1 91 ? 8.666 -8.825 -22.616 1.00 85.50 91 ASN A CA 1
ATOM 726 C C . ASN A 1 91 ? 9.278 -10.015 -21.867 1.00 85.50 91 ASN A C 1
ATOM 728 O O . ASN A 1 91 ? 10.444 -10.339 -22.094 1.00 85.50 91 ASN A O 1
ATOM 732 N N . PHE A 1 92 ? 8.529 -10.659 -20.968 1.00 83.06 92 PHE A N 1
ATOM 733 C CA . PHE A 1 92 ? 9.016 -11.835 -20.265 1.00 83.06 92 PHE A CA 1
ATOM 734 C C . PHE A 1 92 ? 9.207 -12.995 -21.248 1.00 83.06 92 PHE A C 1
ATOM 736 O O . PHE A 1 92 ? 8.245 -13.576 -21.753 1.00 83.06 92 PHE A O 1
ATOM 743 N N . LEU A 1 93 ? 10.467 -13.326 -21.523 1.00 85.44 93 LEU A N 1
ATOM 744 C CA . LEU A 1 93 ? 10.838 -14.483 -22.325 1.00 85.44 93 LEU A CA 1
ATOM 745 C C . LEU A 1 93 ? 10.943 -15.697 -21.403 1.00 85.44 93 LEU A C 1
ATOM 747 O O . LEU A 1 93 ? 11.760 -15.712 -20.483 1.00 85.44 93 LEU A O 1
ATOM 751 N N . ILE A 1 94 ? 10.127 -16.719 -21.660 1.00 82.62 94 ILE A N 1
ATOM 752 C CA . ILE A 1 94 ? 10.308 -18.032 -21.043 1.00 82.62 94 ILE A CA 1
ATOM 753 C C . ILE A 1 94 ? 11.533 -18.644 -21.721 1.00 82.62 94 ILE A C 1
ATOM 755 O O . ILE A 1 94 ? 11.489 -18.958 -22.910 1.00 82.62 94 ILE A O 1
ATOM 759 N N . LEU A 1 95 ? 12.642 -18.738 -20.992 1.00 79.69 95 LEU A N 1
ATOM 760 C CA . LEU A 1 95 ? 13.792 -19.505 -21.449 1.00 79.69 95 LEU A CA 1
ATOM 761 C C . LEU A 1 95 ? 13.403 -20.982 -21.355 1.00 79.69 95 LEU A C 1
ATOM 763 O O . LEU A 1 95 ? 12.947 -21.430 -20.305 1.00 79.69 95 LEU A O 1
ATOM 767 N N . GLU A 1 96 ? 13.520 -21.715 -22.459 1.00 78.31 96 GLU A N 1
ATOM 768 C CA . GLU A 1 96 ? 13.447 -23.172 -22.412 1.00 78.31 96 GLU A CA 1
ATOM 769 C C . GLU A 1 96 ? 14.671 -23.650 -21.625 1.00 78.31 96 GLU A C 1
ATOM 771 O O . GLU A 1 96 ? 15.803 -23.567 -22.108 1.00 78.31 96 GLU A O 1
ATOM 776 N N . ASP A 1 97 ? 14.455 -24.082 -20.383 1.00 73.31 97 ASP A N 1
ATOM 777 C CA . ASP A 1 97 ? 15.452 -24.847 -19.646 1.00 73.31 97 ASP A CA 1
ATOM 778 C C . ASP A 1 97 ? 15.625 -26.165 -20.409 1.00 73.31 97 ASP A C 1
ATOM 780 O O . ASP A 1 97 ? 14.744 -27.022 -20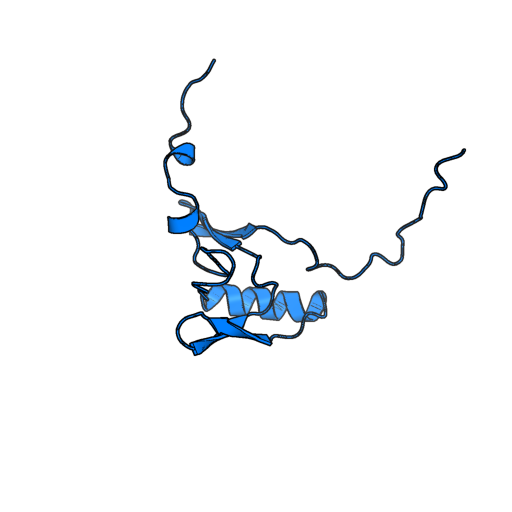.382 1.00 73.31 97 ASP A O 1
ATOM 784 N N . GLY A 1 98 ? 16.704 -26.265 -21.190 1.00 66.69 98 GLY A N 1
ATOM 785 C CA . GLY A 1 98 ? 16.997 -27.440 -22.006 1.00 66.69 98 GLY A CA 1
ATOM 786 C C . GLY A 1 98 ? 17.061 -28.710 -21.157 1.00 66.69 98 GLY A C 1
ATOM 787 O O . GLY A 1 98 ? 17.753 -28.723 -20.136 1.00 66.69 98 GLY A O 1
ATOM 788 N N . ASP A 1 99 ? 16.326 -29.730 -21.607 1.00 53.31 99 ASP A N 1
ATOM 789 C CA . ASP A 1 99 ? 16.274 -31.094 -21.057 1.00 53.31 99 ASP A CA 1
ATOM 790 C C . ASP A 1 99 ? 17.660 -31.738 -20.845 1.00 53.31 99 ASP A C 1
ATOM 792 O O . ASP A 1 99 ? 18.557 -31.566 -21.710 1.00 53.31 99 ASP A O 1
#